Protein AF-A0AAD6KCR2-F1 (afdb_monomer)

Structure (mmCIF, N/CA/C/O backbone):
data_AF-A0AAD6KCR2-F1
#
_entry.id   AF-A0AAD6KCR2-F1
#
loop_
_atom_site.group_PDB
_atom_site.id
_atom_site.type_symbol
_atom_site.label_atom_id
_atom_site.label_alt_id
_atom_site.label_comp_id
_atom_site.label_asym_id
_atom_site.label_entity_id
_atom_site.label_seq_id
_atom_site.pdbx_PDB_ins_code
_atom_site.Cartn_x
_atom_site.Cartn_y
_atom_site.Cartn_z
_atom_site.occupancy
_atom_site.B_iso_or_equiv
_atom_site.auth_seq_id
_atom_site.auth_comp_id
_atom_site.auth_asym_id
_atom_site.auth_atom_id
_atom_site.pdbx_PDB_model_num
ATOM 1 N N . MET A 1 1 ? -7.246 -11.629 -0.479 1.00 50.50 1 MET A N 1
ATOM 2 C CA . MET A 1 1 ? -6.533 -11.723 -1.778 1.00 50.50 1 MET A CA 1
ATOM 3 C C . MET A 1 1 ? -7.517 -11.634 -2.954 1.00 50.50 1 MET A C 1
ATOM 5 O O . MET A 1 1 ? -7.174 -12.009 -4.062 1.00 50.50 1 MET A O 1
ATOM 9 N N . ASP A 1 2 ? -8.715 -11.075 -2.748 1.00 60.22 2 ASP A N 1
ATOM 10 C CA . ASP A 1 2 ? -9.776 -11.046 -3.772 1.00 60.22 2 ASP A CA 1
ATOM 11 C C . ASP A 1 2 ? -9.791 -9.755 -4.605 1.00 60.22 2 ASP A C 1
ATOM 13 O O . ASP A 1 2 ? -10.511 -9.657 -5.591 1.00 60.22 2 ASP A O 1
ATOM 17 N N . LEU A 1 3 ? -8.984 -8.756 -4.224 1.00 66.69 3 LEU A N 1
ATOM 18 C CA . LEU A 1 3 ? -8.912 -7.460 -4.910 1.00 66.69 3 LEU A CA 1
ATOM 19 C C . LEU A 1 3 ? -8.089 -7.502 -6.209 1.00 66.69 3 LEU A C 1
ATOM 21 O O . L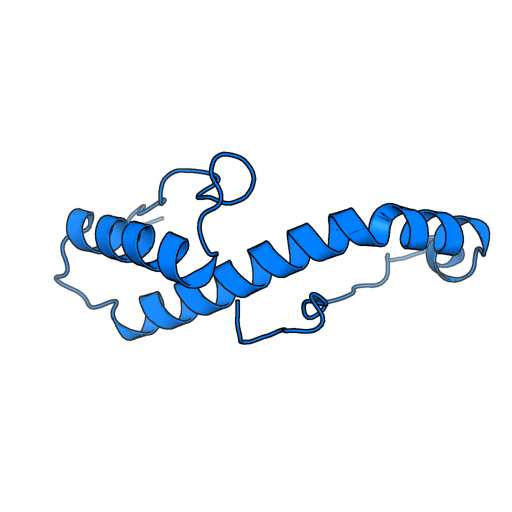EU A 1 3 ? -8.362 -6.721 -7.114 1.00 66.69 3 LEU A O 1
ATOM 25 N N . PHE A 1 4 ? -7.117 -8.415 -6.320 1.00 71.88 4 PHE A N 1
ATOM 26 C CA . PHE A 1 4 ? -6.257 -8.562 -7.503 1.00 71.88 4 PHE A CA 1
ATOM 27 C C . PHE A 1 4 ? -6.053 -10.047 -7.848 1.00 71.88 4 PHE A C 1
ATOM 29 O O . PHE A 1 4 ? -4.985 -10.603 -7.589 1.00 71.88 4 PHE A O 1
ATOM 36 N N . PRO A 1 5 ? -7.063 -10.717 -8.435 1.00 70.94 5 PRO A N 1
ATOM 37 C CA . PRO A 1 5 ? -6.991 -12.144 -8.768 1.00 70.94 5 PRO A CA 1
ATOM 38 C C . PRO A 1 5 ? -5.954 -12.469 -9.856 1.00 70.94 5 PRO A C 1
ATOM 40 O O . PRO A 1 5 ? -5.528 -13.614 -9.970 1.00 70.94 5 PRO A O 1
ATOM 43 N N . SER A 1 6 ? -5.511 -11.473 -10.632 1.00 75.25 6 SER A N 1
ATOM 44 C CA . SER A 1 6 ? -4.406 -11.610 -11.592 1.00 75.25 6 SER A CA 1
ATOM 45 C C . SER A 1 6 ? -3.038 -11.746 -10.920 1.00 75.25 6 SER A C 1
ATOM 47 O O . SER A 1 6 ? -2.068 -12.106 -11.584 1.00 75.25 6 SER A O 1
ATOM 49 N N . GLY A 1 7 ? -2.938 -11.417 -9.627 1.00 73.44 7 GLY A N 1
ATOM 50 C CA . GLY A 1 7 ? -1.670 -11.314 -8.919 1.00 73.44 7 GLY A CA 1
ATOM 51 C C . GLY A 1 7 ? -0.798 -10.149 -9.389 1.00 73.44 7 GLY A C 1
ATOM 52 O O . GLY A 1 7 ? 0.332 -10.055 -8.930 1.00 73.44 7 GLY A O 1
ATOM 53 N N . GLU A 1 8 ? -1.283 -9.268 -10.272 1.00 79.31 8 GLU A N 1
ATOM 54 C CA . GLU A 1 8 ? -0.580 -8.042 -10.657 1.00 79.31 8 GLU A CA 1
ATOM 55 C C . GLU A 1 8 ? -1.060 -6.871 -9.797 1.00 79.31 8 GLU A C 1
ATOM 57 O O . GLU A 1 8 ? -2.235 -6.500 -9.818 1.00 79.31 8 GLU A O 1
ATOM 62 N N . PHE A 1 9 ? -0.1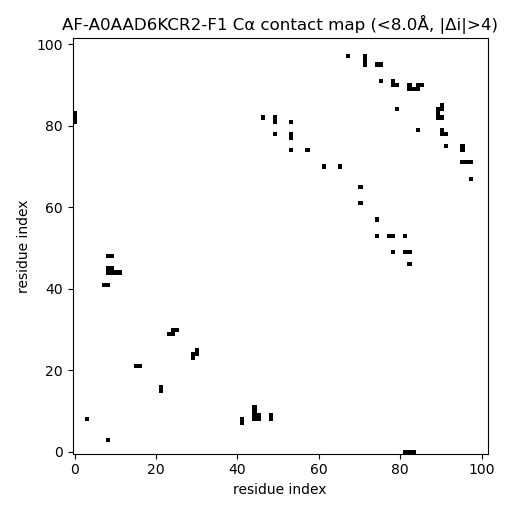33 -6.291 -9.036 1.00 82.94 9 PHE A N 1
ATOM 63 C CA . PHE A 1 9 ? -0.407 -5.166 -8.145 1.00 82.94 9 PHE A CA 1
ATOM 64 C C . PHE A 1 9 ? -0.113 -3.825 -8.831 1.00 82.94 9 PHE A C 1
ATOM 66 O O . PHE A 1 9 ? 0.801 -3.750 -9.664 1.00 82.94 9 PHE A O 1
ATOM 73 N N . PRO A 1 10 ? -0.856 -2.757 -8.481 1.00 85.56 10 PRO A N 1
ATOM 74 C CA . PRO A 1 10 ? -0.710 -1.456 -9.119 1.00 85.56 10 PRO A CA 1
ATOM 75 C C . PRO A 1 10 ? 0.707 -0.901 -8.954 1.00 85.56 10 PRO A C 1
ATOM 77 O O . PRO A 1 10 ? 1.356 -1.062 -7.917 1.00 85.56 10 PRO A O 1
ATOM 80 N N . GLU A 1 11 ? 1.190 -0.237 -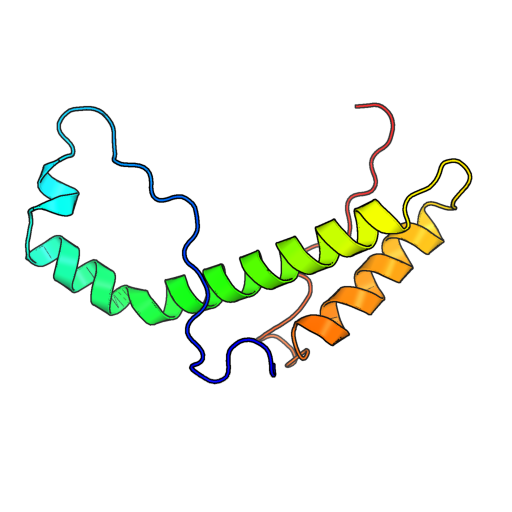10.001 1.00 87.00 11 GLU A N 1
ATOM 81 C CA . GLU A 1 11 ? 2.489 0.425 -9.968 1.00 87.00 11 GLU A CA 1
ATOM 82 C C . GLU A 1 11 ? 2.434 1.664 -9.067 1.00 87.00 11 GLU A C 1
ATOM 84 O O . GLU A 1 11 ? 1.402 2.327 -8.928 1.00 87.00 11 GLU A O 1
ATOM 89 N N . GLY A 1 12 ? 3.560 1.959 -8.417 1.00 84.69 12 GLY A N 1
ATOM 90 C CA . GLY A 1 12 ? 3.734 3.213 -7.694 1.00 84.69 12 GLY A CA 1
ATOM 91 C C . GLY A 1 12 ? 3.956 4.390 -8.644 1.00 84.69 12 GLY A C 1
ATOM 92 O O . GLY A 1 12 ? 3.769 4.295 -9.854 1.00 84.69 12 GLY A O 1
ATOM 93 N N . GLU A 1 13 ? 4.401 5.511 -8.089 1.00 87.06 13 GLU A N 1
ATOM 94 C CA . GLU A 1 13 ? 4.860 6.628 -8.909 1.00 87.06 13 GLU A CA 1
ATOM 95 C C . GLU A 1 13 ? 6.183 6.259 -9.594 1.00 87.06 13 GLU A C 1
ATOM 97 O O . GLU A 1 13 ? 7.172 5.950 -8.926 1.00 87.06 13 GLU A O 1
ATOM 102 N N . ILE A 1 14 ? 6.198 6.279 -10.928 1.00 85.31 14 ILE A N 1
ATOM 103 C CA . ILE A 1 14 ? 7.405 6.045 -11.722 1.00 85.31 14 ILE A CA 1
ATOM 104 C C . ILE A 1 14 ? 8.014 7.400 -12.063 1.00 85.31 14 ILE A C 1
ATOM 106 O O . ILE A 1 14 ? 7.459 8.164 -12.852 1.00 85.31 14 ILE A O 1
ATOM 110 N N . GLN A 1 15 ? 9.175 7.684 -11.481 1.00 82.56 15 GLN A N 1
ATOM 111 C CA . GLN A 1 15 ? 9.941 8.885 -11.784 1.00 82.56 15 GLN A CA 1
ATOM 112 C C . GLN A 1 15 ? 11.119 8.552 -12.693 1.00 82.56 15 GLN A C 1
ATOM 114 O O . GLN A 1 15 ? 11.838 7.574 -12.484 1.00 82.56 15 GLN A O 1
ATOM 119 N N . GLN A 1 16 ? 11.325 9.388 -13.708 1.00 80.19 16 GLN A N 1
ATOM 120 C CA . GLN A 1 16 ? 12.504 9.288 -14.557 1.00 80.19 16 GLN A CA 1
ATOM 121 C C . GLN A 1 16 ? 13.728 9.809 -13.802 1.00 80.19 16 GLN A C 1
ATOM 123 O O . GLN A 1 16 ? 13.654 10.804 -13.078 1.00 80.19 16 GLN A O 1
ATOM 128 N N . TYR A 1 17 ? 14.866 9.143 -13.990 1.00 75.19 17 TYR A N 1
ATOM 129 C CA . TYR A 1 17 ? 16.137 9.648 -13.486 1.00 75.19 17 TYR A CA 1
ATOM 130 C C . TYR A 1 17 ? 16.435 11.015 -14.114 1.00 75.19 17 TYR A C 1
ATOM 132 O O . TYR A 1 17 ? 16.294 11.177 -15.325 1.00 75.19 17 TYR A O 1
ATOM 140 N N . LYS A 1 18 ? 16.861 11.986 -13.297 1.00 75.19 18 LYS A N 1
ATOM 141 C CA . LYS A 1 18 ? 17.353 13.274 -13.802 1.00 75.19 18 LYS A CA 1
ATOM 142 C C . LYS A 1 18 ? 18.672 13.090 -14.572 1.00 75.19 18 LYS A C 1
ATOM 144 O O . LYS A 1 18 ? 19.440 12.161 -14.298 1.00 75.19 18 LYS A O 1
ATOM 149 N N . ASP A 1 19 ? 18.903 14.005 -15.512 1.00 74.00 19 ASP A N 1
ATOM 150 C CA . ASP A 1 19 ? 20.133 14.174 -16.299 1.00 74.00 19 ASP A CA 1
ATOM 151 C C . ASP A 1 19 ? 20.433 13.023 -17.291 1.00 74.00 19 ASP A C 1
ATOM 153 O O . ASP A 1 19 ? 19.517 12.436 -17.872 1.00 74.00 19 ASP A O 1
ATOM 157 N N . ASP A 1 20 ? 21.714 12.696 -17.508 1.00 62.47 20 ASP A N 1
ATOM 158 C CA . ASP A 1 20 ? 22.241 11.788 -18.549 1.00 62.47 20 ASP A CA 1
ATOM 159 C C . ASP A 1 20 ? 21.871 10.296 -18.382 1.00 62.47 20 ASP A C 1
ATOM 161 O O . ASP A 1 20 ? 22.466 9.411 -18.994 1.00 62.47 20 ASP A O 1
ATOM 165 N N . ASN A 1 21 ? 20.869 9.969 -17.564 1.00 66.06 21 ASN A N 1
ATOM 166 C CA . ASN A 1 21 ? 20.442 8.597 -17.272 1.00 66.06 21 ASN A CA 1
ATOM 167 C C . ASN A 1 21 ? 19.295 8.090 -18.167 1.00 66.06 21 ASN A C 1
ATOM 169 O O . ASN A 1 21 ? 18.779 6.992 -17.939 1.00 66.06 21 ASN A O 1
ATOM 173 N N . LEU A 1 22 ? 18.918 8.841 -19.208 1.00 63.97 22 LEU A N 1
ATOM 174 C CA . LEU A 1 22 ? 17.883 8.463 -20.187 1.00 63.97 22 LEU A CA 1
ATOM 175 C C . LEU A 1 22 ? 18.160 7.108 -20.868 1.00 63.97 22 LEU A C 1
ATOM 177 O O . LEU A 1 22 ? 17.225 6.392 -21.234 1.00 63.97 22 LEU A O 1
ATOM 181 N N . TRP A 1 23 ? 19.433 6.702 -20.964 1.00 67.88 23 TRP A N 1
ATOM 182 C CA . TRP A 1 23 ? 19.839 5.398 -21.503 1.00 67.88 23 TRP A CA 1
ATOM 183 C C . TRP A 1 23 ? 19.267 4.206 -20.721 1.00 67.88 23 TRP A C 1
ATOM 185 O O . TRP A 1 23 ? 19.134 3.113 -21.271 1.00 67.88 23 TRP A O 1
ATOM 195 N N . ARG A 1 24 ? 18.889 4.395 -19.447 1.00 65.00 24 ARG A N 1
ATOM 196 C CA . ARG A 1 24 ? 18.297 3.334 -18.614 1.00 65.00 24 ARG A CA 1
ATOM 197 C C . ARG A 1 24 ? 16.893 2.940 -19.077 1.00 65.00 24 ARG A C 1
ATOM 199 O O . ARG A 1 24 ? 16.463 1.835 -18.774 1.00 65.00 24 ARG A O 1
ATOM 206 N N . ILE A 1 25 ? 16.218 3.818 -19.822 1.00 65.00 25 ILE A N 1
ATOM 207 C CA . ILE A 1 25 ? 14.874 3.595 -20.375 1.00 65.00 25 ILE A CA 1
ATOM 208 C C . ILE A 1 25 ? 14.961 3.064 -21.818 1.00 65.00 25 ILE A C 1
ATOM 210 O O . ILE A 1 25 ? 14.148 2.236 -22.243 1.00 65.00 25 ILE A O 1
ATOM 214 N N . THR A 1 26 ? 15.951 3.535 -22.587 1.00 66.62 26 THR A N 1
ATOM 215 C CA . THR A 1 26 ? 16.097 3.208 -24.016 1.00 66.62 26 THR A CA 1
ATOM 216 C C . THR A 1 26 ? 16.922 1.949 -24.281 1.00 66.62 26 THR A C 1
ATOM 218 O O . THR A 1 26 ? 16.720 1.315 -25.315 1.00 66.62 26 THR A O 1
ATOM 221 N N . SER A 1 27 ? 17.808 1.548 -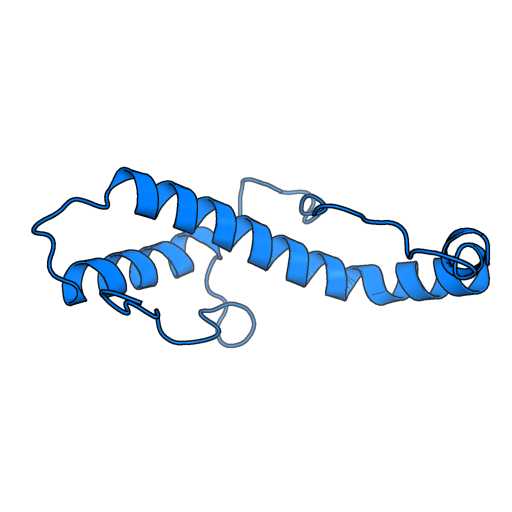23.362 1.00 77.56 27 SER A N 1
ATOM 222 C CA . SER A 1 27 ? 18.618 0.335 -23.506 1.00 77.56 27 SER A CA 1
ATOM 223 C C . SER A 1 27 ? 17.767 -0.934 -23.392 1.00 77.56 27 SER A C 1
ATOM 225 O O . SER A 1 27 ? 17.107 -1.190 -22.381 1.00 77.56 27 SER A O 1
ATOM 227 N N . GLU A 1 28 ? 17.817 -1.768 -24.430 1.00 72.50 28 GLU A N 1
ATOM 228 C CA . GLU A 1 28 ? 17.120 -3.056 -24.479 1.00 72.50 28 GLU A CA 1
ATOM 229 C C . GLU A 1 28 ? 17.603 -4.022 -23.382 1.00 72.50 28 GLU A C 1
ATOM 231 O O . GLU A 1 28 ? 16.798 -4.733 -22.777 1.00 72.50 28 GLU A O 1
ATOM 236 N N . GLU A 1 29 ? 18.897 -3.983 -23.054 1.00 71.81 29 GLU A N 1
ATOM 237 C CA . GLU A 1 29 ? 19.505 -4.780 -21.983 1.00 71.81 29 GLU A CA 1
ATOM 238 C C . GLU A 1 29 ? 18.904 -4.427 -20.614 1.00 71.81 29 GLU A C 1
ATOM 240 O O . GLU A 1 29 ? 18.559 -5.308 -19.822 1.00 71.81 29 GLU A O 1
ATOM 245 N N . LYS A 1 30 ? 18.691 -3.133 -20.344 1.00 77.56 30 LYS A N 1
ATOM 246 C CA . LYS A 1 30 ? 18.067 -2.680 -19.093 1.00 77.56 30 LYS A CA 1
ATOM 247 C C . LYS A 1 30 ? 16.604 -3.099 -18.998 1.00 77.56 30 LYS A C 1
ATOM 249 O O . LYS A 1 30 ? 16.192 -3.578 -17.944 1.00 77.56 30 LYS A O 1
ATOM 254 N N . ARG A 1 31 ? 15.860 -3.050 -20.107 1.00 77.12 31 ARG A N 1
ATOM 255 C CA . ARG A 1 31 ? 14.481 -3.564 -20.168 1.00 77.12 31 ARG A CA 1
ATOM 256 C C . ARG A 1 31 ? 14.414 -5.080 -19.953 1.00 77.12 31 ARG A C 1
ATOM 258 O O . ARG A 1 31 ? 13.460 -5.586 -19.363 1.00 77.12 31 ARG A O 1
ATOM 265 N N . ALA A 1 32 ? 15.401 -5.835 -20.437 1.00 77.62 32 ALA A N 1
ATOM 266 C CA . ALA A 1 32 ? 15.489 -7.272 -20.183 1.00 77.62 32 ALA A CA 1
ATOM 267 C C . ALA A 1 32 ? 15.752 -7.576 -18.697 1.00 77.62 32 ALA A C 1
ATOM 269 O O . ALA A 1 32 ? 15.063 -8.419 -18.122 1.00 77.62 32 ALA A O 1
ATOM 270 N N . LEU A 1 33 ? 16.669 -6.840 -18.061 1.00 81.50 33 LEU A N 1
ATOM 271 C CA . LEU A 1 33 ? 16.938 -6.957 -16.623 1.00 81.50 33 LEU A CA 1
ATOM 272 C C . LEU A 1 33 ? 15.714 -6.601 -15.769 1.00 81.50 33 LEU A C 1
ATOM 274 O O . LEU A 1 33 ? 15.405 -7.301 -14.807 1.00 81.50 33 LEU A O 1
ATOM 278 N N . GLU A 1 34 ? 14.978 -5.556 -16.143 1.00 80.44 34 GLU A N 1
ATOM 279 C CA . GLU A 1 34 ? 13.765 -5.137 -15.437 1.00 80.44 34 GLU A CA 1
ATOM 280 C C . GLU A 1 34 ? 12.650 -6.192 -15.524 1.00 80.44 34 GLU A C 1
ATOM 282 O O . GLU A 1 34 ? 11.994 -6.493 -14.526 1.00 80.44 34 GLU A O 1
ATOM 287 N N . ARG A 1 35 ? 12.501 -6.851 -16.685 1.00 80.75 35 ARG A N 1
ATOM 288 C CA . ARG A 1 35 ? 11.591 -8.001 -16.842 1.00 80.75 35 ARG A CA 1
ATOM 289 C C . ARG A 1 35 ? 11.976 -9.175 -15.943 1.00 80.75 35 ARG A C 1
ATOM 291 O O . ARG A 1 35 ? 11.083 -9.814 -15.393 1.00 80.75 35 ARG A O 1
ATOM 298 N N . LEU A 1 36 ? 13.271 -9.442 -15.763 1.00 82.25 36 LEU A N 1
ATOM 299 C CA . LEU A 1 36 ? 13.747 -10.499 -14.863 1.00 82.25 36 LEU A CA 1
ATOM 300 C C . LEU A 1 36 ? 13.410 -10.188 -13.394 1.00 82.25 36 LEU A C 1
ATOM 302 O O . LEU A 1 36 ? 13.060 -11.083 -12.630 1.00 82.25 36 LEU A O 1
ATOM 306 N N . ALA A 1 37 ? 13.469 -8.911 -13.010 1.00 84.31 37 ALA A N 1
ATOM 307 C CA . ALA A 1 37 ? 13.146 -8.436 -11.666 1.00 84.31 37 ALA A CA 1
ATOM 308 C C . ALA A 1 37 ? 11.634 -8.255 -11.410 1.00 84.31 37 ALA A C 1
ATOM 310 O O . ALA A 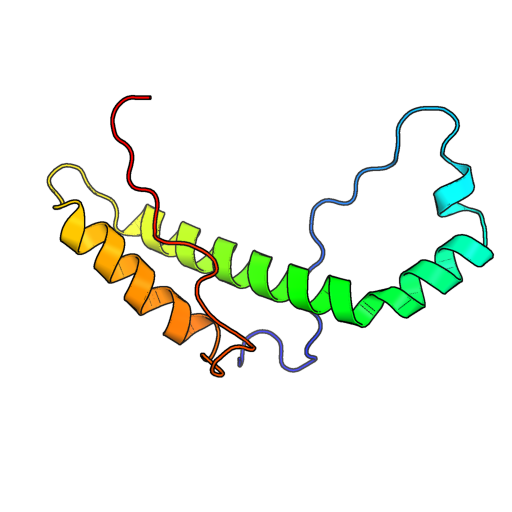1 37 ? 11.238 -7.975 -10.275 1.00 84.31 37 ALA A O 1
ATOM 311 N N . LYS A 1 38 ? 10.772 -8.461 -12.420 1.00 82.88 38 LYS A N 1
ATOM 312 C CA . LYS A 1 38 ? 9.306 -8.314 -12.318 1.00 82.88 38 LYS A CA 1
ATOM 313 C C . LYS A 1 38 ? 8.691 -9.027 -11.098 1.00 82.88 38 LYS A C 1
ATOM 315 O O . LYS A 1 38 ? 7.868 -8.396 -10.434 1.00 82.88 38 LYS A O 1
ATOM 320 N N . PRO A 1 39 ? 9.080 -10.267 -10.729 1.00 84.38 39 PRO A N 1
ATOM 321 C CA . PRO A 1 39 ? 8.523 -10.934 -9.549 1.00 84.38 39 PRO A CA 1
ATOM 322 C C . PRO A 1 39 ? 8.823 -10.191 -8.242 1.00 84.38 39 PRO A C 1
ATOM 324 O O . PRO A 1 39 ? 7.942 -10.051 -7.400 1.00 84.38 39 PRO A O 1
ATOM 327 N N . MET A 1 40 ? 10.040 -9.656 -8.093 1.00 85.19 40 MET A N 1
ATOM 328 C CA . MET A 1 40 ? 10.428 -8.878 -6.914 1.00 85.19 40 MET A CA 1
ATOM 329 C C . MET A 1 40 ? 9.621 -7.579 -6.830 1.00 85.19 40 MET A C 1
ATOM 331 O O . MET A 1 40 ? 9.072 -7.265 -5.774 1.00 85.19 40 MET A O 1
ATOM 335 N N . TYR A 1 41 ? 9.502 -6.846 -7.942 1.00 83.56 41 TYR A N 1
ATOM 336 C CA . TYR A 1 41 ? 8.701 -5.622 -7.985 1.00 83.56 41 TYR A CA 1
ATOM 337 C C . TYR A 1 41 ? 7.241 -5.882 -7.639 1.00 83.56 41 TYR A C 1
ATOM 339 O O . TYR A 1 41 ? 6.636 -5.096 -6.915 1.00 83.56 41 TYR A O 1
ATOM 347 N N . ASN A 1 42 ? 6.684 -6.994 -8.110 1.00 85.94 42 ASN A N 1
ATOM 348 C CA . ASN A 1 42 ? 5.309 -7.355 -7.819 1.00 85.94 42 ASN A CA 1
ATOM 349 C C . ASN A 1 42 ? 5.077 -7.615 -6.318 1.00 85.94 42 ASN A C 1
ATOM 351 O O . ASN A 1 42 ? 4.107 -7.104 -5.762 1.00 85.94 42 ASN A O 1
ATOM 355 N N . SER A 1 43 ? 6.003 -8.298 -5.634 1.00 84.12 43 SER A N 1
ATOM 356 C CA . SER A 1 43 ? 5.945 -8.480 -4.173 1.00 84.12 43 SER A CA 1
ATOM 357 C C . SER A 1 43 ? 6.029 -7.154 -3.408 1.00 84.12 43 SER A C 1
ATOM 359 O O . SER A 1 43 ? 5.318 -6.947 -2.425 1.00 84.12 43 SER A O 1
ATOM 361 N N . VAL A 1 44 ? 6.865 -6.215 -3.867 1.00 86.75 44 VAL A N 1
ATOM 362 C CA . VAL A 1 44 ? 6.954 -4.873 -3.264 1.00 86.75 44 VAL A CA 1
ATOM 363 C C . VAL A 1 44 ? 5.661 -4.083 -3.488 1.00 86.75 44 VAL A C 1
ATOM 365 O O . VAL A 1 44 ? 5.169 -3.437 -2.564 1.00 86.75 44 VAL A O 1
ATOM 368 N N . ARG A 1 45 ? 5.073 -4.160 -4.688 1.00 88.19 45 ARG A N 1
ATOM 369 C CA . ARG A 1 45 ? 3.790 -3.512 -5.013 1.00 88.19 45 ARG A CA 1
ATOM 370 C C . ARG A 1 45 ? 2.646 -4.069 -4.168 1.00 88.19 45 ARG A C 1
ATOM 372 O O . ARG A 1 45 ? 1.840 -3.293 -3.663 1.00 88.19 45 ARG A O 1
ATOM 379 N N . GLN A 1 46 ? 2.622 -5.380 -3.935 1.00 85.12 46 GLN A N 1
ATOM 380 C CA . GLN A 1 46 ? 1.681 -6.007 -3.007 1.00 85.12 46 GLN A CA 1
ATOM 381 C C . GLN A 1 46 ? 1.784 -5.403 -1.605 1.00 85.12 46 GLN A C 1
ATOM 383 O O . GLN A 1 46 ? 0.781 -4.965 -1.042 1.00 85.12 46 GLN A O 1
ATOM 388 N N . ALA A 1 47 ? 2.996 -5.357 -1.044 1.00 85.12 47 ALA A N 1
ATOM 389 C CA . ALA A 1 47 ? 3.224 -4.800 0.286 1.00 85.12 47 ALA A CA 1
ATOM 390 C C . ALA A 1 47 ? 2.828 -3.313 0.358 1.00 85.12 47 ALA A C 1
ATOM 392 O O . ALA A 1 47 ? 2.220 -2.878 1.337 1.00 85.12 47 ALA A O 1
ATOM 393 N N . ALA A 1 48 ? 3.113 -2.544 -0.698 1.00 87.94 48 ALA A N 1
ATOM 394 C CA . ALA A 1 48 ? 2.735 -1.138 -0.793 1.00 87.94 48 ALA A CA 1
ATOM 395 C C . ALA A 1 48 ? 1.211 -0.939 -0.808 1.00 87.94 48 ALA A C 1
ATOM 397 O O . ALA A 1 48 ? 0.706 -0.029 -0.151 1.00 87.94 48 ALA A O 1
ATOM 398 N N . GLU A 1 49 ? 0.468 -1.787 -1.517 1.00 86.75 49 GLU A N 1
ATOM 399 C CA . GLU A 1 49 ? -0.993 -1.703 -1.571 1.00 86.75 49 GLU A CA 1
ATOM 400 C C . GLU A 1 49 ? -1.635 -2.057 -0.223 1.00 86.75 49 GLU A C 1
ATOM 402 O O . GLU A 1 49 ? -2.496 -1.325 0.268 1.00 86.75 49 GLU A O 1
ATOM 407 N N . VAL A 1 50 ? -1.143 -3.108 0.442 1.00 85.06 50 VAL A N 1
ATOM 408 C CA . VAL A 1 50 ? -1.547 -3.443 1.819 1.00 85.06 50 VAL A CA 1
ATOM 409 C C . VAL A 1 50 ? -1.312 -2.247 2.743 1.00 85.06 50 VAL A C 1
ATOM 411 O O . VAL A 1 50 ? -2.206 -1.853 3.494 1.00 85.06 50 VAL A O 1
ATOM 414 N N . HIS A 1 51 ? -0.137 -1.619 2.651 1.00 87.81 51 HIS A N 1
ATOM 415 C CA . HIS A 1 51 ? 0.196 -0.444 3.450 1.00 87.81 51 HIS A CA 1
ATOM 416 C C . HIS A 1 51 ? -0.764 0.727 3.186 1.00 87.81 51 HIS A C 1
ATOM 418 O O . HIS A 1 51 ? -1.222 1.370 4.131 1.00 87.81 51 HIS A O 1
ATOM 424 N N . ARG A 1 52 ? -1.125 0.996 1.921 1.00 87.75 52 ARG A N 1
ATOM 425 C CA . ARG A 1 52 ? -2.096 2.047 1.556 1.00 87.75 52 ARG A CA 1
ATOM 426 C C . ARG A 1 52 ? -3.469 1.799 2.177 1.00 87.75 52 ARG A C 1
ATOM 428 O O . ARG A 1 52 ? -4.066 2.731 2.719 1.00 87.75 52 ARG A O 1
ATOM 435 N N . GLN A 1 53 ? -3.961 0.564 2.127 1.00 86.38 53 GLN A N 1
ATOM 436 C CA . GLN A 1 53 ? -5.267 0.201 2.684 1.00 86.38 53 GLN A CA 1
ATOM 437 C C . GLN A 1 53 ? -5.289 0.320 4.206 1.00 86.38 53 GLN A C 1
ATOM 439 O O . GLN A 1 53 ? -6.181 0.969 4.757 1.00 86.38 53 GLN A O 1
ATOM 444 N N . VAL A 1 54 ? -4.274 -0.232 4.877 1.00 86.62 54 VAL A N 1
ATOM 445 C CA . VAL A 1 54 ? -4.131 -0.144 6.335 1.00 86.62 54 VAL A CA 1
ATOM 446 C C . VAL A 1 54 ? -4.024 1.318 6.757 1.00 86.62 54 VAL A C 1
ATOM 448 O O . VAL A 1 54 ? -4.774 1.760 7.619 1.00 86.62 54 VAL A O 1
ATOM 451 N N . GLN A 1 55 ? -3.187 2.122 6.096 1.00 87.81 55 GLN A N 1
ATOM 452 C CA . GLN A 1 55 ? -3.053 3.544 6.414 1.00 87.81 55 GLN A CA 1
ATOM 453 C C . GLN A 1 55 ? -4.370 4.311 6.216 1.00 87.81 55 GLN A C 1
ATOM 455 O O . GLN A 1 55 ? -4.709 5.170 7.032 1.00 87.81 55 GLN A O 1
ATOM 460 N N . LYS A 1 56 ? -5.127 4.015 5.153 1.00 89.00 56 LYS A N 1
ATOM 461 C CA . LYS A 1 56 ? -6.441 4.624 4.904 1.00 89.00 56 LYS A CA 1
ATOM 462 C C . LYS A 1 56 ? -7.441 4.268 6.006 1.00 89.00 56 LYS A C 1
ATOM 464 O O . LYS A 1 56 ? -8.146 5.155 6.483 1.00 89.00 56 LYS A O 1
ATOM 469 N N . TYR A 1 57 ? -7.471 3.006 6.428 1.00 88.06 57 TYR A N 1
ATOM 470 C CA . TYR A 1 57 ? -8.308 2.549 7.534 1.00 88.06 57 TYR A CA 1
ATOM 471 C C . TYR A 1 57 ? -7.918 3.227 8.852 1.00 88.06 57 TYR A C 1
ATOM 473 O O . TYR A 1 57 ? -8.767 3.844 9.495 1.00 88.06 57 TYR A O 1
ATOM 481 N N . MET A 1 58 ? -6.627 3.230 9.195 1.00 86.38 58 MET A N 1
ATOM 482 C CA . MET A 1 58 ? -6.118 3.868 10.413 1.00 86.38 58 MET A CA 1
ATOM 483 C C . MET A 1 58 ? -6.481 5.353 10.466 1.00 86.38 58 MET A C 1
ATOM 485 O O . MET A 1 58 ? -6.997 5.822 11.475 1.00 86.38 58 MET A O 1
ATOM 489 N N . LYS A 1 59 ? -6.322 6.090 9.359 1.00 88.38 59 LYS A N 1
ATOM 490 C CA . LYS A 1 59 ? -6.732 7.504 9.273 1.00 88.38 59 LYS A CA 1
ATOM 491 C C . LYS A 1 59 ? -8.227 7.725 9.527 1.00 88.38 59 LYS A C 1
ATOM 493 O O . LYS A 1 59 ? -8.594 8.802 9.979 1.00 88.38 59 LYS A O 1
ATOM 498 N N . SER A 1 60 ? -9.083 6.746 9.233 1.00 89.00 60 SER A N 1
ATOM 499 C CA . SER A 1 60 ? -10.532 6.864 9.454 1.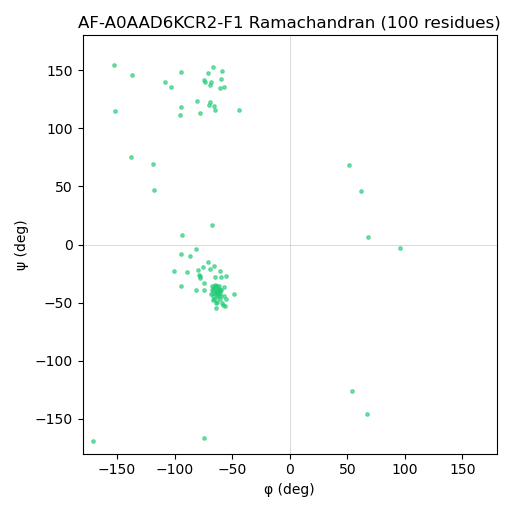00 89.00 60 SER A CA 1
ATOM 500 C C . SER A 1 60 ? -10.949 6.647 10.914 1.00 89.00 60 SER A C 1
ATOM 502 O O . SER A 1 60 ? -11.965 7.190 11.347 1.00 89.00 60 SER A O 1
ATOM 504 N N . ILE A 1 61 ? -10.158 5.887 11.679 1.00 88.00 61 ILE A N 1
ATOM 505 C CA . ILE A 1 61 ? -10.451 5.553 13.081 1.00 88.00 61 ILE A CA 1
ATOM 506 C C . ILE A 1 61 ? -9.675 6.414 14.081 1.00 88.00 61 ILE A C 1
ATOM 508 O O . ILE A 1 61 ? -10.106 6.548 15.226 1.00 88.00 61 ILE A O 1
ATOM 512 N N . LEU A 1 62 ? -8.543 6.991 13.666 1.00 86.88 62 LEU A N 1
ATOM 513 C CA . LEU A 1 62 ? -7.642 7.728 14.544 1.00 86.88 62 LEU A CA 1
ATOM 514 C C . LEU A 1 62 ? -8.328 8.990 15.074 1.00 86.88 62 LEU A C 1
ATOM 516 O O . LEU A 1 62 ? -8.733 9.870 14.314 1.00 86.88 62 LEU A O 1
ATOM 520 N N . LYS A 1 63 ? -8.462 9.066 16.399 1.00 87.19 63 LYS A N 1
ATOM 521 C CA . LYS A 1 63 ? -9.099 10.179 17.107 1.00 87.19 63 LYS A CA 1
ATOM 522 C C . LYS A 1 63 ? -8.285 10.560 18.346 1.00 87.19 63 LYS A C 1
ATOM 524 O O . LYS A 1 63 ? -7.726 9.670 18.992 1.00 87.19 63 LYS A O 1
ATOM 529 N N . PRO A 1 64 ? -8.235 11.854 18.713 1.00 87.00 64 PRO A N 1
ATOM 530 C CA . PRO A 1 64 ? -7.652 12.279 19.982 1.00 87.00 64 PRO A CA 1
ATOM 531 C C . PRO A 1 64 ? -8.341 11.583 21.165 1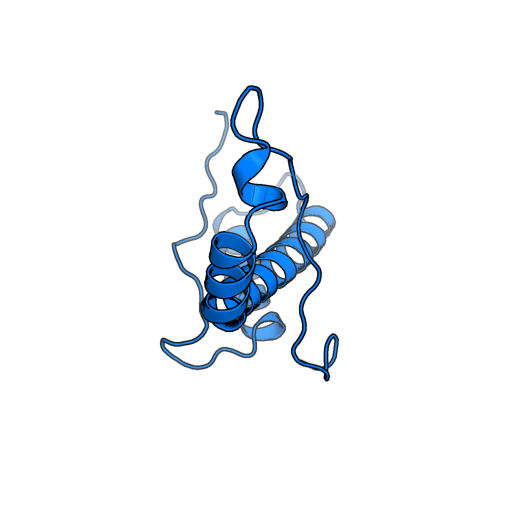.00 87.00 64 PRO A C 1
ATOM 533 O O . PRO A 1 64 ? -9.566 11.484 21.190 1.00 87.00 64 PRO A O 1
ATOM 536 N N . GLY A 1 65 ? -7.555 11.105 22.132 1.00 85.25 65 GLY A N 1
ATOM 537 C CA . GLY A 1 65 ? -8.047 10.368 23.305 1.00 85.25 65 GLY A CA 1
ATOM 538 C C . GLY A 1 65 ? -8.001 8.840 23.183 1.00 85.25 65 GLY A C 1
ATOM 539 O O . GLY A 1 65 ? -8.304 8.154 24.154 1.00 85.25 65 GLY A O 1
ATOM 540 N N . MET A 1 66 ? -7.597 8.299 22.031 1.00 87.25 66 MET A N 1
ATOM 541 C CA . MET A 1 66 ? -7.318 6.869 21.871 1.00 87.25 66 MET A CA 1
ATOM 542 C C . MET A 1 66 ? -5.995 6.487 22.551 1.00 87.25 66 MET A C 1
ATOM 544 O O . MET A 1 66 ? -5.009 7.223 22.454 1.00 87.25 66 MET A O 1
ATOM 548 N N . LEU A 1 67 ? -5.965 5.331 23.218 1.00 88.00 67 LEU A N 1
ATOM 549 C CA . LEU A 1 67 ? -4.737 4.776 23.783 1.00 88.00 67 LEU A CA 1
ATOM 550 C C . LEU A 1 67 ? -3.790 4.338 22.662 1.00 88.00 67 LEU A C 1
ATOM 552 O O . LEU A 1 67 ? -4.207 3.770 21.654 1.00 88.00 67 LEU A O 1
ATOM 556 N N . MET A 1 68 ? -2.494 4.590 22.850 1.00 84.25 68 MET A N 1
ATOM 557 C CA . MET A 1 68 ? -1.480 4.204 21.863 1.00 84.25 68 MET A CA 1
ATOM 558 C C . MET A 1 68 ? -1.389 2.682 21.717 1.00 84.25 68 MET A C 1
ATOM 560 O O . MET A 1 68 ? -1.196 2.197 20.611 1.00 84.25 68 MET A O 1
ATOM 564 N N . THR A 1 69 ? -1.586 1.931 22.803 1.00 87.06 69 THR A N 1
ATOM 565 C CA . THR A 1 69 ? -1.639 0.461 22.780 1.00 87.06 69 THR A CA 1
ATOM 566 C C . THR A 1 69 ? -2.739 -0.031 21.850 1.00 87.06 69 THR A C 1
ATOM 568 O O . THR A 1 69 ? -2.456 -0.772 20.917 1.00 87.06 69 THR A O 1
ATOM 571 N N . ASP A 1 70 ? -3.958 0.478 22.025 1.00 86.81 70 ASP A N 1
ATOM 572 C CA . ASP A 1 70 ? -5.126 0.082 21.238 1.00 86.81 70 ASP A CA 1
ATOM 573 C C . ASP A 1 70 ? -4.941 0.443 19.761 1.00 86.81 70 ASP A C 1
ATOM 575 O O . ASP A 1 70 ? -5.358 -0.297 18.869 1.00 86.81 70 ASP A O 1
ATOM 579 N N . LEU A 1 71 ? -4.282 1.575 19.490 1.00 86.25 71 LEU A N 1
ATOM 580 C CA . LEU A 1 71 ? -3.942 2.002 18.139 1.00 86.25 71 LEU A CA 1
ATOM 581 C C . LEU A 1 71 ? -2.976 1.018 17.469 1.00 86.25 71 LEU A C 1
ATOM 583 O O . LEU A 1 71 ? -3.254 0.546 16.362 1.00 86.25 71 LEU A O 1
ATOM 587 N N . CYS A 1 72 ? -1.842 0.736 18.115 1.00 87.31 72 CYS A N 1
ATOM 588 C CA . CYS A 1 72 ? -0.824 -0.127 17.535 1.00 87.31 72 CYS A CA 1
ATOM 589 C C . CYS A 1 72 ? -1.367 -1.588 17.443 1.00 87.31 72 CYS A C 1
ATOM 591 O O . CYS A 1 72 ? -1.181 -2.231 16.413 1.00 87.31 72 CYS A O 1
ATOM 593 N N . GLU A 1 73 ? -2.172 -2.071 18.405 1.00 87.62 73 GLU A N 1
ATOM 594 C CA . GLU A 1 73 ? -2.871 -3.375 18.338 1.00 87.62 73 GLU A CA 1
ATOM 595 C C . GLU A 1 73 ? -3.896 -3.452 17.196 1.00 87.62 73 GLU A C 1
ATOM 597 O O . GLU A 1 73 ? -3.942 -4.432 16.448 1.00 87.62 73 GLU A O 1
ATOM 602 N N . THR A 1 74 ? -4.723 -2.415 17.021 1.00 86.19 74 THR A N 1
ATOM 603 C CA . THR A 1 74 ? -5.711 -2.367 15.931 1.00 86.19 74 THR A CA 1
ATOM 604 C C . THR A 1 74 ? -5.019 -2.430 14.571 1.00 86.19 74 THR A C 1
ATOM 606 O O . THR A 1 74 ? -5.482 -3.133 13.666 1.00 86.19 74 THR A O 1
ATOM 609 N N . LEU A 1 75 ? -3.883 -1.742 14.425 1.00 85.31 75 LEU A N 1
ATOM 610 C CA . LEU A 1 75 ? -3.081 -1.786 13.206 1.00 85.31 75 LEU A CA 1
ATOM 611 C C . LEU A 1 75 ? -2.534 -3.195 12.959 1.00 85.31 75 LEU A C 1
ATOM 613 O O . LEU A 1 75 ? -2.724 -3.754 11.874 1.00 85.31 75 LEU A O 1
ATOM 617 N N . GLU A 1 76 ? -1.906 -3.788 13.972 1.00 83.62 76 GLU A N 1
ATOM 618 C CA . GLU A 1 76 ? -1.281 -5.109 13.879 1.00 83.62 76 GLU A CA 1
ATOM 619 C C . GLU A 1 76 ? -2.292 -6.234 13.629 1.00 83.62 76 GLU A C 1
ATOM 621 O O . GLU A 1 76 ? -1.957 -7.208 12.958 1.00 83.62 76 GLU A O 1
ATOM 626 N N . ASN A 1 77 ? -3.546 -6.077 14.063 1.00 84.56 77 ASN A N 1
ATOM 627 C CA . ASN A 1 77 ? -4.647 -6.993 13.747 1.00 84.56 77 ASN A CA 1
ATOM 628 C C . ASN A 1 77 ? -5.222 -6.790 12.332 1.00 84.56 77 ASN A C 1
ATOM 630 O O . ASN A 1 77 ? -5.699 -7.736 11.695 1.00 84.56 77 ASN A O 1
ATOM 634 N N . THR A 1 78 ? -5.152 -5.569 11.798 1.00 79.56 78 THR A N 1
ATOM 635 C CA . THR A 1 78 ? -5.663 -5.256 10.455 1.00 79.56 78 THR A CA 1
ATOM 636 C C . THR A 1 78 ? -4.739 -5.803 9.359 1.00 79.56 78 THR A C 1
ATOM 638 O O . THR A 1 78 ? -5.219 -6.340 8.359 1.00 79.56 78 THR A O 1
ATOM 641 N N . VAL A 1 79 ? -3.412 -5.740 9.543 1.00 75.06 79 VAL A N 1
ATOM 642 C CA . VAL A 1 79 ? -2.428 -6.158 8.520 1.00 75.06 79 VAL A CA 1
ATOM 643 C C . VAL A 1 79 ? -2.573 -7.636 8.090 1.00 75.06 79 VAL A C 1
ATOM 645 O O . VAL A 1 79 ? -2.663 -7.881 6.884 1.00 75.06 79 VAL A O 1
ATOM 648 N N . PRO A 1 80 ? -2.644 -8.634 8.999 1.00 71.44 80 PRO A N 1
ATOM 649 C CA . PRO A 1 80 ? -2.823 -10.048 8.654 1.00 71.44 80 PRO A CA 1
ATOM 650 C C . PRO A 1 80 ? -4.076 -10.327 7.825 1.00 71.44 80 PRO A C 1
ATOM 652 O O . PRO A 1 80 ? -4.043 -11.178 6.933 1.00 71.44 80 PRO A O 1
ATOM 655 N N . THR A 1 81 ? -5.152 -9.591 8.115 1.00 72.62 81 THR A N 1
ATOM 656 C CA . THR A 1 81 ? -6.449 -9.712 7.441 1.00 72.62 81 THR A CA 1
ATOM 657 C C . THR A 1 81 ? -6.351 -9.272 5.981 1.00 72.62 81 THR A C 1
ATOM 659 O O . THR A 1 81 ? -6.915 -9.913 5.098 1.00 72.62 81 THR A O 1
ATOM 662 N N . VAL A 1 82 ? -5.576 -8.219 5.704 1.00 69.81 82 VAL A N 1
ATOM 663 C CA . VAL A 1 82 ? -5.389 -7.687 4.345 1.00 69.81 82 VAL A CA 1
ATOM 664 C C . VAL A 1 82 ? -4.348 -8.494 3.556 1.00 69.81 82 VAL A C 1
ATOM 666 O O . VAL A 1 82 ? -4.546 -8.762 2.370 1.00 69.81 82 VAL A O 1
ATOM 669 N N . ILE A 1 83 ? -3.254 -8.922 4.199 1.00 70.56 83 ILE A N 1
ATOM 670 C CA . ILE A 1 83 ? -2.120 -9.564 3.511 1.00 70.56 83 ILE A CA 1
ATOM 671 C C . ILE A 1 83 ? -2.269 -11.082 3.320 1.00 70.56 83 ILE A C 1
ATOM 673 O O . ILE A 1 83 ? -1.488 -11.664 2.575 1.00 70.56 83 ILE A O 1
ATOM 677 N N . SER A 1 84 ? -3.271 -11.723 3.943 1.00 65.62 84 SER A N 1
ATOM 678 C CA . SER A 1 84 ? -3.396 -13.191 4.012 1.00 65.62 84 SER A CA 1
ATOM 679 C C . SER A 1 84 ? -2.087 -13.817 4.513 1.00 65.62 84 SER A C 1
ATOM 681 O O . SER A 1 84 ? -1.322 -14.426 3.769 1.00 65.62 84 SER A O 1
ATOM 683 N N . LYS A 1 85 ? -1.792 -13.556 5.793 1.00 57.06 85 LYS A N 1
ATOM 684 C CA . LYS A 1 85 ? -0.532 -13.899 6.474 1.00 57.06 85 LYS A CA 1
ATOM 685 C C . LYS A 1 85 ? -0.077 -15.332 6.146 1.00 57.06 85 LYS A C 1
ATOM 687 O O . LYS A 1 85 ? -0.732 -16.291 6.541 1.00 57.06 85 LYS A O 1
ATOM 692 N N . ASN A 1 86 ? 1.068 -15.469 5.474 1.00 62.22 86 ASN A N 1
ATOM 693 C CA . ASN A 1 86 ? 1.657 -16.759 5.096 1.00 62.22 86 ASN A CA 1
ATOM 694 C C . ASN A 1 86 ? 3.043 -16.928 5.739 1.00 62.22 86 ASN A C 1
ATOM 696 O O . ASN A 1 86 ? 4.082 -16.849 5.079 1.00 62.22 86 ASN A O 1
ATOM 700 N N . GLY A 1 87 ? 3.063 -17.094 7.064 1.00 66.62 87 GLY A N 1
ATOM 701 C CA . GLY A 1 87 ? 4.293 -17.308 7.834 1.00 66.62 87 GLY A CA 1
ATOM 702 C C . GLY A 1 87 ? 5.352 -16.221 7.602 1.00 66.62 87 GLY A C 1
ATOM 703 O O . GLY A 1 87 ? 5.073 -15.035 7.751 1.00 66.62 87 GLY A O 1
ATOM 704 N N . VAL A 1 88 ? 6.569 -16.634 7.233 1.00 66.62 88 VAL A N 1
ATOM 705 C CA . VAL A 1 88 ? 7.717 -15.740 6.954 1.00 66.62 88 VAL A CA 1
ATOM 706 C C . VAL A 1 88 ? 7.591 -15.033 5.597 1.00 66.62 88 VAL A C 1
ATOM 708 O O . VAL A 1 88 ? 8.238 -14.017 5.365 1.00 66.62 88 VAL A O 1
ATOM 711 N N . GLN A 1 89 ? 6.757 -15.546 4.688 1.00 67.44 89 GLN A N 1
ATOM 712 C CA . GLN A 1 89 ? 6.635 -15.003 3.333 1.00 67.44 89 GLN A CA 1
ATOM 713 C C . GLN A 1 89 ? 5.757 -13.7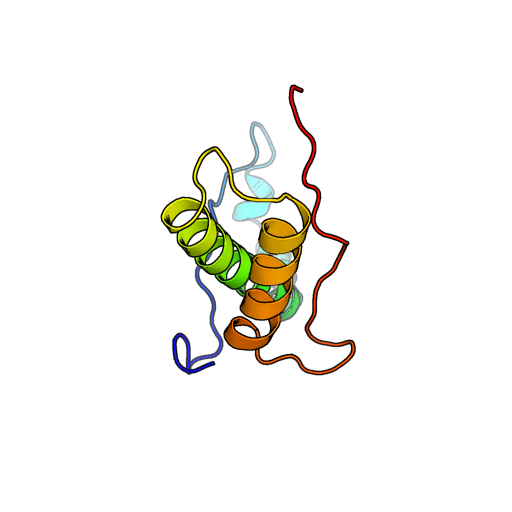46 3.269 1.00 67.44 89 GLN A C 1
ATOM 715 O O . GLN A 1 89 ? 5.886 -12.969 2.328 1.00 67.44 89 GLN A O 1
ATOM 720 N N . ALA A 1 90 ? 4.877 -13.532 4.254 1.00 71.81 90 ALA A N 1
ATOM 721 C CA . ALA A 1 90 ? 3.997 -12.367 4.308 1.00 71.81 90 ALA A CA 1
ATOM 722 C C . ALA A 1 90 ? 3.634 -12.013 5.756 1.00 71.81 90 ALA A C 1
ATOM 724 O O . ALA A 1 90 ? 2.938 -12.771 6.437 1.00 71.81 90 ALA A O 1
ATOM 725 N N . GLY A 1 91 ? 4.075 -10.841 6.216 1.00 76.56 91 GLY A N 1
ATOM 726 C CA . GLY A 1 91 ? 3.861 -10.384 7.585 1.00 76.56 91 GLY A CA 1
ATOM 727 C C . GLY A 1 91 ? 4.256 -8.926 7.807 1.00 76.56 91 GLY A C 1
ATOM 728 O O . GLY A 1 91 ? 4.500 -8.175 6.865 1.00 76.56 91 GLY A O 1
ATOM 729 N N . ILE A 1 92 ? 4.298 -8.536 9.078 1.00 80.88 92 ILE A N 1
ATOM 730 C CA . ILE A 1 92 ? 4.727 -7.206 9.509 1.00 80.88 92 ILE A CA 1
ATOM 731 C C . ILE A 1 92 ? 6.257 -7.181 9.524 1.00 80.88 92 ILE A C 1
ATOM 733 O O . ILE A 1 92 ? 6.879 -8.010 10.183 1.00 80.88 92 ILE A O 1
ATOM 737 N N . ALA A 1 93 ? 6.856 -6.246 8.784 1.00 83.94 93 ALA A N 1
ATOM 738 C CA . ALA A 1 93 ? 8.310 -6.152 8.656 1.00 83.94 93 ALA A CA 1
ATOM 739 C C . ALA A 1 93 ? 8.991 -5.582 9.914 1.00 83.94 93 ALA A C 1
ATOM 741 O O . ALA A 1 93 ? 10.114 -5.967 10.229 1.00 83.94 93 ALA A O 1
ATOM 742 N N . PHE A 1 94 ? 8.327 -4.666 10.622 1.00 85.88 94 PHE A N 1
ATOM 743 C CA . PHE A 1 94 ? 8.834 -4.006 11.826 1.00 85.88 94 PHE A CA 1
ATOM 744 C C . PHE A 1 94 ? 7.672 -3.579 12.743 1.00 85.88 94 PHE A C 1
ATOM 746 O O . PHE A 1 94 ? 6.568 -3.368 12.238 1.00 85.88 94 PHE A O 1
ATOM 753 N N . PRO A 1 95 ? 7.895 -3.439 14.065 1.00 85.25 95 PRO A N 1
ATOM 754 C CA . PRO A 1 95 ? 6.860 -3.004 15.003 1.00 85.25 95 PRO A CA 1
ATOM 755 C C . PRO A 1 95 ? 6.281 -1.632 14.653 1.00 85.25 95 PRO A C 1
ATOM 757 O O . PRO A 1 95 ? 6.986 -0.762 14.137 1.00 85.25 95 PRO A O 1
ATOM 760 N N . THR A 1 96 ? 5.011 -1.414 14.978 1.00 83.62 96 THR A N 1
ATOM 761 C CA . THR A 1 96 ? 4.333 -0.152 14.664 1.00 83.62 96 THR A CA 1
ATOM 762 C C . THR A 1 96 ? 4.957 1.020 15.430 1.00 83.62 96 THR A C 1
ATOM 764 O O . THR A 1 96 ? 4.894 1.087 16.655 1.00 83.62 96 THR A O 1
ATOM 767 N N . GLY A 1 97 ? 5.548 1.973 14.705 1.00 84.62 97 GLY A N 1
ATOM 768 C CA . GLY A 1 97 ? 6.083 3.203 15.286 1.00 84.62 97 GLY A CA 1
ATOM 769 C C . GLY A 1 97 ? 4.972 4.210 15.587 1.00 84.62 97 GLY A C 1
ATOM 770 O O . GLY A 1 97 ? 4.367 4.749 14.663 1.00 84.62 97 GLY A O 1
ATOM 771 N N . CYS A 1 98 ? 4.731 4.485 16.869 1.00 83.06 98 CYS A N 1
ATOM 772 C CA . CYS A 1 98 ? 3.676 5.379 17.358 1.00 83.06 98 CYS A CA 1
ATOM 773 C C . CYS A 1 98 ? 4.291 6.597 18.120 1.00 83.06 98 CYS A C 1
ATOM 775 O O . CYS A 1 98 ? 3.881 6.909 19.236 1.00 83.06 98 CYS A O 1
ATOM 777 N N . SER A 1 99 ? 5.323 7.258 17.561 1.00 83.12 99 SER A N 1
ATOM 778 C CA . SER A 1 99 ? 6.020 8.404 18.193 1.00 83.12 99 SER A CA 1
ATOM 779 C C . SER A 1 99 ? 5.147 9.667 18.269 1.00 83.12 99 SER A C 1
ATOM 781 O O . SER A 1 99 ? 4.483 10.023 17.297 1.00 83.12 99 SER A O 1
ATOM 783 N N . LEU A 1 100 ? 5.181 10.373 19.406 1.00 79.50 100 LEU A N 1
ATOM 784 C CA . LEU A 1 100 ? 4.408 11.598 19.654 1.00 79.50 100 LEU A CA 1
ATOM 785 C C . LEU A 1 100 ? 5.316 12.840 19.662 1.00 79.50 100 LEU A C 1
ATOM 787 O O . LEU A 1 100 ? 6.383 12.807 20.269 1.00 79.50 100 LEU A O 1
ATOM 791 N N . ASN A 1 101 ? 4.839 13.944 19.070 1.00 68.94 101 ASN A N 1
ATOM 792 C CA . ASN A 1 101 ? 5.454 15.285 19.100 1.00 68.94 101 ASN A CA 1
ATOM 793 C C . ASN A 1 101 ? 6.858 15.409 18.468 1.00 68.94 101 ASN A C 1
ATOM 795 O O . ASN A 1 101 ? 7.740 16.023 19.066 1.00 68.94 101 ASN A O 1
ATOM 799 N N . CYS A 1 102 ? 7.059 14.840 17.276 1.00 42.66 102 CYS A N 1
ATOM 800 C CA . CYS A 1 102 ? 8.292 15.016 16.498 1.00 42.66 102 CYS A CA 1
ATOM 801 C C . CYS A 1 102 ? 8.534 16.476 16.088 1.00 42.66 102 CYS A C 1
ATOM 803 O O . CYS A 1 102 ? 7.559 17.117 15.630 1.00 42.66 102 CYS A O 1
#

Radius of gyration: 18.04 Å; Cα contacts (8 Å, |Δi|>4): 48; chains: 1; bounding box: 33×33×48 Å

Organism: NCBI:txid889485

Secondary structure (DSSP, 8-state):
--S-TT-PPPP---PPPSSTTTHHHH-HHHHHHHHHHHHHHHHHHHHHHHHHHHHHHHHHH--TT--HHHHHHHHHHHHHHHHT-BTTTBS-SS--------

Sequence (102 aa):
MDLFPSGEFPEGEIQQYKDDNLWRITSEEKRALERLAKPMYNSVRQAAEVHRQVQKYMKSILKPGMLMTDLCETLENTVPTVISKNGVQAGIAFPTGCSLNC

Foldseek 3Di:
DPPCPVLAADDDDDDDDPDPCVCCVVPPVNVVVVVVCVVVRSLVRLVVVLVVVLVVVLVVPDDPPDDPVVSQVVSQVSSCVSQVDDDPSGHDPDRDDDDPDD

Solvent-accessible surface ar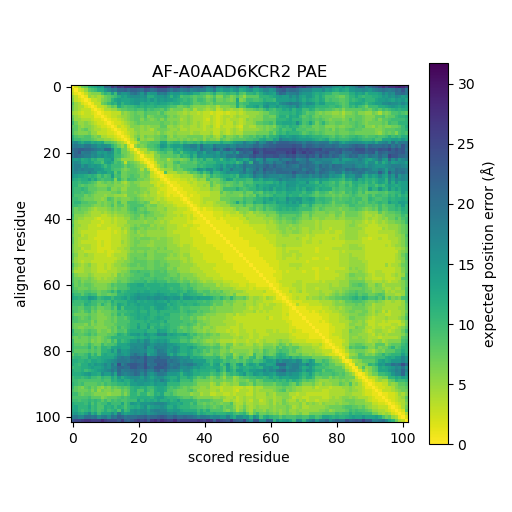ea (backbone atoms only — not comparable to full-atom values): 6588 Å² total; per-residue (Å²): 111,82,90,42,81,85,68,68,48,70,80,76,90,85,77,79,68,78,74,96,46,59,58,62,75,71,35,66,69,48,52,52,53,51,61,71,44,43,69,61,53,38,56,50,26,45,55,50,52,48,50,51,52,51,52,54,52,49,66,74,69,66,56,92,89,64,56,68,65,61,51,47,51,52,49,64,60,47,49,46,72,61,62,60,57,48,71,94,84,32,75,82,92,66,81,82,84,82,85,80,90,127

Nearest PDB structures (foldseek):
  7a14-assembly1_A  TM=9.488E-01  e=1.821E-05  Homo sapiens
  6qef-assembly1_A  TM=9.463E-01  e=2.775E-05  Homo sapiens
  5jfr-assembly1_A  TM=9.495E-01  e=3.325E-05  Homo sapiens
  1yw7-assembly1_A  TM=9.408E-01  e=3.131E-05  Homo sapiens
  8r7e-assembly1_A  TM=4.471E-01  e=1.806E+00  Homo sapiens

Mean predicted aligned error: 8.48 Å

InterPro domains:
  IPR036005 Creatinase/aminopeptidase-like [G3DSA:3.90.230.10] (1-102)
  IPR036005 Creatinase/aminopeptidase-like [SSF55920] (3-101)
  IPR050247 Methionine Aminopeptidase Type 2 [PTHR45777] (2-101)

pLDDT: mean 79.02, std 9.35, range [42.66, 89.0]